Protein AF-A0A5E4ASU3-F1 (afdb_monomer_lite)

pLDDT: mean 74.45, std 8.57, range [43.94, 87.81]

InterPro domains:
  IPR029063 S-adenosyl-L-methionine-dependent methyltransferase superfamily [SSF53335] (11-107)
  IPR052356 Thiol S-methyltransferase [PTHR45036] (36-113)

Structure (mmCIF, N/CA/C/O backbone):
data_AF-A0A5E4ASU3-F1
#
_entry.id   AF-A0A5E4ASU3-F1
#
loop_
_atom_site.group_PDB
_atom_site.id
_atom_site.type_symbol
_atom_site.label_atom_id
_atom_site.label_alt_id
_atom_site.label_comp_id
_atom_site.label_asym_id
_atom_site.label_entity_id
_atom_site.label_seq_id
_atom_site.pdbx_PDB_ins_code
_atom_site.Cartn_x
_atom_site.Cartn_y
_atom_site.Cartn_z
_atom_site.occupancy
_atom_site.B_iso_or_equiv
_atom_site.auth_seq_id
_atom_site.auth_comp_id
_atom_site.auth_asym_id
_atom_site.auth_atom_id
_atom_site.pdbx_PDB_model_num
ATOM 1 N N . MET A 1 1 ? -25.908 -5.576 3.901 1.00 56.88 1 MET A N 1
ATOM 2 C CA . MET A 1 1 ? -24.950 -4.463 3.735 1.00 56.88 1 MET A CA 1
ATOM 3 C C . MET A 1 1 ? -25.661 -3.350 2.990 1.00 56.88 1 MET A C 1
ATOM 5 O O . MET A 1 1 ? -26.462 -3.669 2.121 1.00 56.88 1 MET A O 1
ATOM 9 N N . ALA A 1 2 ? -25.455 -2.089 3.368 1.00 55.22 2 ALA A N 1
ATOM 10 C CA . ALA A 1 2 ? -26.057 -0.971 2.645 1.00 55.22 2 ALA A CA 1
ATOM 11 C C . ALA A 1 2 ? -25.406 -0.844 1.260 1.00 55.22 2 ALA A C 1
ATOM 13 O O . ALA A 1 2 ? -24.187 -0.962 1.140 1.00 55.22 2 ALA A O 1
ATOM 14 N N . GLU A 1 3 ? -26.218 -0.638 0.229 1.00 61.66 3 GLU A N 1
ATOM 15 C CA . GLU A 1 3 ? -25.761 -0.468 -1.148 1.00 61.66 3 GLU A CA 1
ATOM 16 C C . GLU A 1 3 ? -24.893 0.799 -1.249 1.00 61.66 3 GLU A C 1
ATOM 18 O O . GLU A 1 3 ? -25.365 1.915 -1.024 1.00 61.66 3 GLU A O 1
ATOM 23 N N . ASN A 1 4 ? -23.594 0.630 -1.518 1.00 64.81 4 ASN A N 1
ATOM 24 C CA . ASN A 1 4 ? -22.655 1.738 -1.658 1.00 64.81 4 ASN A CA 1
ATOM 25 C C . ASN A 1 4 ? -22.500 2.081 -3.143 1.00 64.81 4 ASN A C 1
ATOM 27 O O . ASN A 1 4 ? -22.013 1.271 -3.923 1.00 64.81 4 ASN A O 1
ATOM 31 N N . ARG A 1 5 ? -22.874 3.303 -3.532 1.00 79.12 5 ARG A N 1
ATOM 32 C CA . ARG A 1 5 ? -22.823 3.761 -4.933 1.00 79.12 5 ARG A CA 1
ATOM 33 C C . ARG A 1 5 ? -21.410 3.848 -5.522 1.00 79.12 5 ARG A C 1
ATOM 35 O O . ARG A 1 5 ? -21.279 3.987 -6.732 1.00 79.12 5 ARG A O 1
ATOM 42 N N . HIS A 1 6 ? -20.374 3.797 -4.688 1.00 70.81 6 HIS A N 1
ATOM 43 C CA . HIS A 1 6 ? -18.976 3.928 -5.097 1.00 70.81 6 HIS A CA 1
ATOM 44 C C . HIS A 1 6 ? -18.220 2.596 -5.125 1.00 70.81 6 HIS A C 1
ATOM 46 O O . HIS A 1 6 ? -17.089 2.567 -5.599 1.00 70.81 6 HIS A O 1
ATOM 52 N N . LEU A 1 7 ? -18.815 1.505 -4.629 1.00 69.69 7 LEU A N 1
ATOM 53 C CA . LEU A 1 7 ? -18.163 0.199 -4.550 1.00 69.69 7 LEU A CA 1
ATOM 54 C C . LEU A 1 7 ? -19.085 -0.876 -5.122 1.00 69.69 7 LEU A C 1
ATOM 56 O O . LEU A 1 7 ? -20.124 -1.188 -4.542 1.00 69.69 7 LEU A O 1
ATOM 60 N N . GLN A 1 8 ? -18.680 -1.444 -6.257 1.00 76.38 8 GLN A N 1
ATOM 61 C CA . GLN A 1 8 ? -19.296 -2.641 -6.817 1.00 76.38 8 GLN A CA 1
ATOM 62 C C . GLN A 1 8 ? -18.478 -3.856 -6.395 1.00 76.38 8 GLN A C 1
ATOM 64 O O . GLN A 1 8 ? -17.255 -3.856 -6.501 1.00 76.38 8 GLN A O 1
ATOM 69 N N . TYR A 1 9 ? -19.164 -4.878 -5.898 1.00 74.69 9 TYR A N 1
ATOM 70 C CA . TYR A 1 9 ? -18.543 -6.105 -5.425 1.00 74.69 9 TYR A CA 1
ATOM 71 C C . TYR A 1 9 ? -18.956 -7.249 -6.345 1.00 74.69 9 TYR A C 1
ATOM 73 O O . TYR A 1 9 ? -20.150 -7.471 -6.538 1.00 74.69 9 TYR A O 1
ATOM 81 N N . GLU A 1 10 ? -17.986 -7.984 -6.885 1.00 78.81 10 GLU A N 1
ATOM 82 C CA . GLU A 1 10 ? -18.264 -9.155 -7.727 1.00 78.81 10 GLU A CA 1
ATOM 83 C C . GLU A 1 10 ? -18.517 -10.416 -6.894 1.00 78.81 10 GLU A C 1
ATOM 85 O O . GLU A 1 10 ? -19.408 -11.208 -7.198 1.00 78.81 10 GLU A O 1
ATOM 90 N N . ARG A 1 11 ? -17.744 -10.608 -5.818 1.00 77.88 11 ARG A N 1
ATOM 91 C CA . ARG A 1 11 ? -17.824 -11.790 -4.955 1.00 77.88 11 ARG A CA 1
ATOM 92 C C . ARG A 1 11 ? -17.425 -11.440 -3.527 1.00 77.88 11 ARG A C 1
ATOM 94 O O . ARG A 1 11 ? -16.433 -10.752 -3.312 1.00 77.88 11 ARG A O 1
ATOM 101 N N . PHE A 1 12 ? -18.170 -11.963 -2.557 1.00 79.19 12 PHE A N 1
ATOM 102 C CA . PHE A 1 12 ? -17.821 -11.888 -1.139 1.00 79.19 12 PHE A CA 1
ATOM 103 C C . PHE A 1 12 ? -17.352 -13.250 -0.639 1.00 79.19 12 PHE A C 1
ATOM 105 O O . PHE A 1 12 ? -1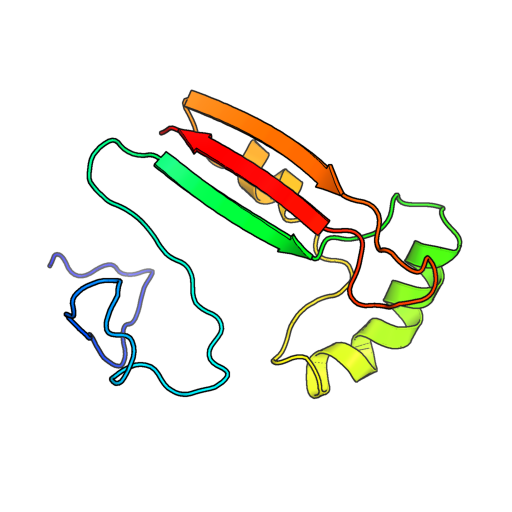7.967 -14.272 -0.943 1.00 79.19 12 PHE A O 1
ATOM 112 N N . VAL A 1 13 ? -16.282 -13.248 0.151 1.00 77.06 13 VAL A N 1
ATOM 113 C CA . VAL A 1 13 ? -15.744 -14.426 0.834 1.00 77.06 13 VAL A CA 1
ATOM 114 C C . VAL A 1 13 ? -15.703 -14.115 2.326 1.00 77.06 13 VAL A C 1
ATOM 116 O O . VAL A 1 13 ? -15.293 -13.027 2.722 1.00 77.06 13 VAL A O 1
ATOM 119 N N . VAL A 1 14 ? -16.151 -15.059 3.152 1.00 80.19 14 VAL A N 1
ATOM 120 C CA . VAL A 1 14 ? -16.068 -14.970 4.614 1.00 80.19 14 VAL A CA 1
ATOM 121 C C . VAL A 1 14 ? -15.314 -16.202 5.094 1.00 80.19 14 VAL A C 1
ATOM 123 O O . VAL A 1 14 ? -15.804 -17.321 4.953 1.00 80.19 14 VAL A O 1
ATOM 126 N N . ALA A 1 15 ? -14.113 -15.995 5.624 1.00 77.56 15 ALA A N 1
ATOM 127 C CA . ALA A 1 15 ? -13.245 -17.048 6.133 1.00 77.56 15 ALA A CA 1
ATOM 128 C C . ALA A 1 15 ? -12.422 -16.523 7.325 1.00 77.56 15 ALA A C 1
ATOM 130 O O . ALA A 1 15 ? -12.242 -15.307 7.445 1.00 77.56 15 ALA A O 1
ATOM 131 N N . PRO A 1 16 ? -11.933 -17.406 8.215 1.00 73.81 16 PRO A N 1
ATOM 132 C CA . PRO A 1 16 ? -10.894 -17.050 9.177 1.00 73.81 16 PRO A CA 1
ATOM 133 C C . PRO A 1 16 ? -9.690 -16.424 8.462 1.00 73.81 16 PRO A C 1
ATOM 135 O O . PRO A 1 16 ? -9.300 -16.899 7.400 1.00 73.81 16 PRO A O 1
ATOM 138 N N . GLY A 1 17 ? -9.076 -15.389 9.044 1.00 69.12 17 GLY A N 1
ATOM 139 C CA . GLY A 1 17 ? -7.926 -14.709 8.423 1.00 69.12 17 GLY A CA 1
ATOM 140 C C . GLY A 1 17 ? -6.705 -15.616 8.213 1.00 69.12 17 GLY A C 1
ATOM 141 O O . GLY A 1 17 ? -5.868 -15.342 7.362 1.00 69.12 17 GLY A O 1
ATOM 142 N N . GLU A 1 18 ? -6.622 -16.718 8.957 1.00 71.12 18 GLU A N 1
ATOM 143 C CA . GLU A 1 18 ? -5.609 -17.768 8.803 1.00 71.12 18 GLU A CA 1
ATOM 144 C C . GLU A 1 18 ? -5.906 -18.784 7.681 1.00 71.12 18 GLU A C 1
ATOM 146 O O . GLU A 1 18 ? -5.014 -19.544 7.307 1.00 71.12 18 GLU A O 1
ATOM 151 N N . ASP A 1 19 ? -7.126 -18.807 7.127 1.00 74.38 19 ASP A N 1
ATOM 152 C CA . ASP A 1 19 ? -7.539 -19.732 6.063 1.00 74.38 19 ASP A CA 1
ATOM 153 C C . ASP A 1 19 ? -7.917 -18.977 4.781 1.00 74.38 19 ASP A C 1
ATOM 155 O O . ASP A 1 19 ? -9.079 -18.663 4.513 1.00 74.38 19 ASP A O 1
ATOM 159 N N . MET A 1 20 ? -6.899 -18.705 3.962 1.00 76.19 20 MET A N 1
ATOM 160 C CA . MET A 1 20 ? -7.031 -17.948 2.713 1.00 76.19 20 MET A CA 1
ATOM 161 C C . MET A 1 20 ? -7.271 -18.820 1.472 1.00 76.19 20 MET A C 1
ATOM 163 O O . MET A 1 20 ? -7.209 -18.321 0.359 1.00 76.19 20 MET A O 1
ATOM 167 N N . LYS A 1 21 ? -7.617 -20.108 1.613 1.00 82.38 21 LYS A N 1
ATOM 168 C CA . LY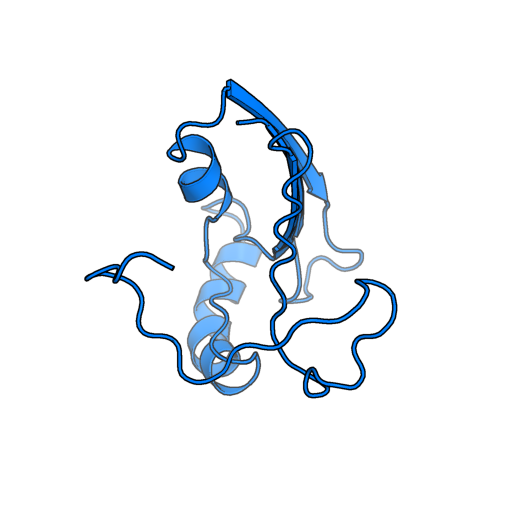S A 1 21 ? -7.806 -21.029 0.464 1.00 82.38 21 LYS A CA 1
ATOM 169 C C . LYS A 1 21 ? -8.884 -20.604 -0.540 1.00 82.38 21 LYS A C 1
ATOM 171 O O . LYS A 1 21 ? -8.926 -21.109 -1.657 1.00 82.38 21 LYS A O 1
ATOM 176 N N . GLN A 1 22 ? -9.812 -19.747 -0.118 1.00 75.12 22 GLN A N 1
ATOM 177 C CA . GLN A 1 22 ? -10.889 -19.221 -0.964 1.00 75.12 22 GLN A CA 1
ATOM 178 C C . GLN A 1 22 ? -10.466 -17.974 -1.766 1.00 75.12 22 GLN A C 1
ATOM 180 O O . GLN A 1 22 ? -11.192 -17.536 -2.669 1.00 75.12 22 GLN A O 1
ATOM 185 N N . VAL A 1 23 ? -9.301 -17.416 -1.434 1.00 78.31 23 VAL A N 1
ATOM 186 C CA . VAL A 1 23 ? -8.623 -16.329 -2.137 1.00 78.31 23 VAL A CA 1
ATOM 187 C C . VAL A 1 23 ? -7.652 -16.958 -3.144 1.00 78.31 23 VAL A C 1
ATOM 189 O O . VAL A 1 23 ? -7.060 -17.999 -2.872 1.00 78.31 23 VAL A O 1
ATOM 192 N N . ALA A 1 24 ? -7.572 -16.400 -4.352 1.00 75.38 24 ALA A N 1
ATOM 193 C CA . ALA A 1 24 ? -6.739 -16.965 -5.411 1.00 75.38 24 ALA A CA 1
ATOM 194 C C . ALA A 1 24 ? -5.258 -16.657 -5.162 1.00 75.38 24 ALA A C 1
ATOM 196 O O . ALA A 1 24 ? -4.918 -15.537 -4.790 1.00 75.38 24 ALA A O 1
ATOM 197 N N . ASP A 1 25 ? -4.377 -17.620 -5.437 1.00 72.25 25 ASP A N 1
ATOM 198 C CA . ASP A 1 25 ? -2.935 -17.386 -5.372 1.00 72.25 25 ASP A CA 1
ATOM 199 C C . ASP A 1 25 ? -2.536 -16.241 -6.323 1.00 72.25 25 ASP A C 1
ATOM 201 O O . ASP A 1 25 ? -2.868 -16.261 -7.511 1.00 72.25 25 ASP A O 1
ATOM 205 N N . GLY A 1 26 ? -1.818 -15.243 -5.797 1.00 61.25 26 GLY A N 1
ATOM 206 C CA . GLY A 1 26 ? -1.380 -14.064 -6.553 1.00 61.25 26 GLY A CA 1
ATOM 207 C C . GLY A 1 26 ? -2.345 -12.874 -6.543 1.00 61.25 26 GLY A C 1
ATOM 208 O O . GLY A 1 26 ? -2.096 -11.921 -7.277 1.00 61.25 26 GLY A O 1
ATOM 209 N N . SER A 1 27 ? -3.412 -12.890 -5.734 1.00 71.12 27 SER A N 1
ATOM 210 C CA . SER A 1 27 ? -4.233 -11.697 -5.496 1.00 71.12 27 SER A CA 1
ATOM 211 C C . SER A 1 27 ? -3.494 -10.630 -4.683 1.00 71.12 27 SER A C 1
ATOM 213 O O . SER A 1 27 ? -2.625 -10.915 -3.858 1.00 71.12 27 SER A O 1
ATOM 215 N N . MET A 1 28 ? -3.872 -9.371 -4.909 1.00 57.56 28 MET A N 1
ATOM 216 C CA . MET A 1 28 ? -3.457 -8.240 -4.084 1.00 57.56 28 MET A CA 1
ATOM 217 C C . MET A 1 28 ? -4.452 -8.089 -2.928 1.00 57.56 28 MET A C 1
ATOM 219 O O . MET A 1 28 ? -5.588 -7.651 -3.123 1.00 57.56 28 MET A O 1
ATOM 223 N N . ASP A 1 29 ? -4.034 -8.491 -1.728 1.00 62.00 29 ASP A N 1
ATOM 224 C CA . ASP A 1 29 ? -4.903 -8.533 -0.554 1.00 62.00 29 ASP A CA 1
ATOM 225 C C . ASP A 1 29 ? -4.716 -7.293 0.329 1.00 62.00 29 ASP A C 1
ATOM 227 O O . ASP A 1 29 ? -3.608 -6.952 0.745 1.00 62.00 29 ASP A O 1
ATOM 231 N N . VAL A 1 30 ? -5.826 -6.634 0.672 1.00 59.25 30 VAL A N 1
ATOM 232 C CA . VAL A 1 30 ? -5.870 -5.593 1.708 1.00 59.25 30 VAL A CA 1
ATOM 233 C C . VAL A 1 30 ? -6.652 -6.135 2.895 1.00 59.25 30 VAL A C 1
ATOM 235 O O . VAL A 1 30 ? -7.869 -6.315 2.835 1.00 59.25 30 VAL A O 1
ATOM 238 N N . VAL A 1 31 ? -5.949 -6.385 3.999 1.00 61.50 31 VAL A N 1
ATOM 239 C CA . VAL A 1 31 ? -6.562 -6.834 5.251 1.00 61.50 31 VAL A CA 1
ATOM 240 C C . VAL A 1 31 ? -7.059 -5.615 6.029 1.00 61.50 31 VAL A C 1
ATOM 242 O O . VAL A 1 31 ? -6.272 -4.842 6.573 1.00 61.50 31 VAL A O 1
ATOM 245 N N . VAL A 1 32 ? -8.381 -5.447 6.109 1.00 55.28 32 VAL A N 1
ATOM 246 C CA . VAL A 1 32 ? -9.020 -4.457 6.990 1.00 55.28 32 VAL A CA 1
ATOM 247 C C . VAL A 1 32 ? -9.547 -5.173 8.230 1.00 55.28 32 VAL A C 1
ATOM 249 O O . VAL A 1 32 ? -10.598 -5.810 8.196 1.00 55.28 32 VAL A O 1
ATOM 252 N N . CYS A 1 33 ? -8.828 -5.066 9.347 1.00 55.38 33 CYS A N 1
ATOM 253 C CA . CYS A 1 33 ? -9.273 -5.612 10.626 1.00 55.38 33 CYS A CA 1
ATOM 254 C C . CYS A 1 33 ? -10.276 -4.662 11.299 1.00 55.38 33 CYS A C 1
ATOM 256 O O . CYS A 1 33 ? -9.911 -3.586 11.770 1.00 55.38 33 CYS A O 1
ATOM 258 N N . THR A 1 34 ? -11.543 -5.064 11.417 1.00 55.56 34 THR A N 1
ATOM 259 C CA . THR A 1 34 ? -12.545 -4.313 12.192 1.00 55.56 34 THR A CA 1
ATOM 260 C C . THR A 1 34 ? -12.771 -4.929 13.570 1.00 55.56 34 THR A C 1
ATOM 262 O O . THR A 1 34 ? -13.799 -5.547 13.818 1.00 55.56 34 THR A O 1
ATOM 265 N N . LEU A 1 35 ? -11.814 -4.710 14.473 1.00 43.94 35 LEU A N 1
ATOM 266 C CA . LEU A 1 35 ? -12.010 -4.633 15.926 1.00 43.94 35 LEU A CA 1
ATOM 267 C C . LEU A 1 35 ? -10.985 -3.607 16.445 1.00 43.94 35 LEU A C 1
ATOM 269 O O . LEU A 1 35 ? -9.832 -3.947 16.682 1.00 43.94 35 LEU A O 1
ATOM 273 N N . GLY A 1 36 ? -11.382 -2.331 16.532 1.00 64.19 36 GLY A N 1
ATOM 274 C CA . GLY A 1 36 ? -10.524 -1.243 17.041 1.00 64.19 36 GLY A CA 1
ATOM 275 C C . GLY A 1 36 ? -9.957 -0.254 16.011 1.00 64.19 36 GLY A C 1
ATOM 276 O O . GLY A 1 36 ? -9.194 0.619 16.400 1.00 64.19 36 GLY A O 1
ATOM 277 N N . GLY A 1 37 ? -10.324 -0.346 14.724 1.00 71.31 37 GLY A N 1
ATOM 278 C CA . GLY A 1 37 ? -10.037 0.715 13.742 1.00 71.31 37 GLY A CA 1
ATOM 279 C C . GLY A 1 37 ? -8.566 0.865 13.336 1.00 71.31 37 GLY A C 1
ATOM 280 O O . GLY A 1 37 ? -8.173 1.944 12.902 1.00 71.31 37 GLY A O 1
ATOM 281 N N . VAL A 1 38 ? -7.758 -0.192 13.468 1.00 75.62 38 VAL A N 1
ATOM 282 C CA . VAL A 1 38 ? -6.330 -0.175 13.116 1.00 75.62 38 VAL A CA 1
ATOM 283 C C . VAL A 1 38 ? -6.101 -0.826 11.752 1.00 75.62 38 VAL A C 1
ATOM 285 O O . VAL A 1 38 ? -6.446 -1.987 11.536 1.00 75.62 38 VAL A O 1
ATOM 288 N N . LEU A 1 39 ? -5.478 -0.080 10.848 1.00 78.38 39 LEU A N 1
ATOM 289 C CA . LEU A 1 39 ? -4.974 -0.525 9.556 1.00 78.38 39 LEU A CA 1
ATOM 290 C C . LEU A 1 39 ? -3.465 -0.755 9.664 1.00 78.38 39 LEU A C 1
ATOM 292 O O . LEU A 1 39 ? -2.732 0.178 9.971 1.00 78.38 39 LEU A O 1
ATOM 296 N N . PHE A 1 40 ? -2.993 -1.964 9.370 1.00 80.06 40 PHE A N 1
ATOM 297 C CA . PHE A 1 40 ? -1.569 -2.235 9.159 1.00 80.06 40 PHE A CA 1
ATOM 298 C C . PHE A 1 40 ? -1.291 -2.284 7.661 1.00 80.06 40 PHE A C 1
ATOM 300 O O . PHE A 1 40 ? -2.064 -2.884 6.916 1.00 80.06 40 PHE A O 1
ATOM 307 N N . PHE A 1 41 ? -0.206 -1.656 7.218 1.00 79.12 41 PHE A N 1
ATOM 308 C CA . PHE A 1 41 ? 0.159 -1.612 5.805 1.00 79.12 41 PHE A CA 1
ATOM 309 C C . PHE A 1 41 ? 1.649 -1.885 5.611 1.00 79.12 41 PHE A C 1
ATOM 311 O O . PHE A 1 41 ? 2.486 -1.472 6.416 1.00 79.12 41 PHE A O 1
ATOM 318 N N . TRP A 1 42 ? 1.967 -2.572 4.517 1.00 81.00 42 TRP A N 1
ATOM 319 C CA . TRP A 1 42 ? 3.313 -2.715 3.983 1.00 81.00 42 TRP A CA 1
ATOM 320 C C . TRP A 1 42 ? 3.220 -2.612 2.466 1.00 81.00 42 TRP A C 1
ATOM 322 O O . TRP A 1 42 ? 2.635 -3.476 1.819 1.00 81.00 42 TRP A O 1
ATOM 332 N N . GLU A 1 43 ? 3.724 -1.521 1.902 1.00 77.25 43 GLU A N 1
ATOM 333 C CA . GLU A 1 43 ? 3.491 -1.198 0.498 1.00 77.25 43 GLU A CA 1
ATOM 334 C C . GLU A 1 43 ? 4.761 -0.695 -0.166 1.00 77.25 43 GLU A C 1
ATOM 336 O O . GLU A 1 43 ? 5.563 0.020 0.438 1.00 77.25 43 GLU A O 1
ATOM 341 N N . HIS A 1 44 ? 4.936 -1.067 -1.427 1.00 80.75 44 HIS A N 1
ATOM 342 C CA . HIS A 1 44 ? 5.937 -0.466 -2.290 1.00 80.75 44 HIS A CA 1
ATOM 343 C C . HIS A 1 44 ? 5.578 0.994 -2.576 1.00 80.75 44 HIS A C 1
ATOM 345 O O . HIS A 1 44 ? 4.426 1.303 -2.874 1.00 80.75 44 HIS A O 1
ATOM 351 N N . VAL A 1 45 ? 6.560 1.893 -2.538 1.00 82.56 45 VAL A N 1
ATOM 352 C CA . VAL A 1 45 ? 6.329 3.307 -2.837 1.00 82.56 45 VAL A CA 1
ATOM 353 C C . VAL A 1 45 ? 7.429 3.914 -3.691 1.00 82.56 45 VAL A C 1
ATOM 355 O O . VAL A 1 45 ? 8.558 3.426 -3.744 1.00 82.56 45 VAL A O 1
ATOM 358 N N . ALA A 1 46 ? 7.120 5.053 -4.305 1.00 83.75 46 ALA A N 1
ATOM 359 C CA . ALA A 1 46 ? 8.084 5.806 -5.085 1.00 83.75 46 ALA A CA 1
ATOM 360 C C . ALA A 1 46 ? 9.328 6.203 -4.269 1.00 83.75 46 ALA A C 1
ATOM 362 O O . ALA A 1 46 ? 9.252 6.664 -3.119 1.00 83.75 46 ALA A O 1
ATOM 363 N N . TYR A 1 47 ? 10.496 6.096 -4.905 1.00 80.38 47 TYR A N 1
ATOM 364 C CA . TYR A 1 47 ? 11.724 6.696 -4.400 1.00 80.38 47 TYR A CA 1
ATOM 365 C C . TYR A 1 47 ? 11.577 8.221 -4.257 1.00 80.38 47 TYR A C 1
ATOM 367 O O . TYR A 1 47 ? 10.765 8.843 -4.948 1.00 80.38 47 TYR A O 1
ATOM 375 N N . PRO A 1 48 ? 12.388 8.866 -3.393 1.00 77.50 48 PRO A N 1
ATOM 376 C CA . PRO A 1 48 ? 12.397 10.319 -3.274 1.00 77.50 48 PRO A CA 1
ATOM 377 C C . PRO A 1 48 ? 12.572 10.994 -4.639 1.00 77.50 48 PRO A C 1
ATOM 379 O O . PRO A 1 48 ? 13.463 10.629 -5.419 1.00 77.50 48 PRO A O 1
ATOM 382 N N . ARG A 1 49 ? 11.727 11.993 -4.913 1.00 75.62 49 ARG A N 1
ATOM 383 C CA . ARG A 1 49 ? 11.772 12.777 -6.152 1.00 75.62 49 ARG A CA 1
ATOM 384 C C . ARG A 1 49 ? 13.156 13.408 -6.319 1.00 75.62 49 ARG A C 1
ATOM 386 O O . ARG A 1 49 ? 13.703 13.966 -5.372 1.00 75.62 49 ARG A O 1
ATOM 393 N N . GLY A 1 50 ? 13.718 13.296 -7.520 1.00 76.62 50 GLY A N 1
ATOM 394 C CA . GLY A 1 50 ? 15.074 13.764 -7.834 1.00 76.62 50 GLY A CA 1
ATOM 395 C C . GLY A 1 50 ? 16.186 12.740 -7.583 1.00 76.62 50 GLY A C 1
ATOM 396 O O . GLY A 1 50 ? 17.336 13.002 -7.928 1.00 76.62 50 GLY A O 1
ATOM 397 N N . SER A 1 51 ? 15.877 11.560 -7.035 1.00 78.94 51 SER A N 1
ATOM 398 C CA . SER A 1 51 ? 16.845 10.461 -6.973 1.00 78.94 51 SER A CA 1
ATOM 399 C C . SER A 1 51 ? 16.994 9.756 -8.327 1.00 78.94 51 SER A C 1
ATOM 401 O O . SER A 1 51 ? 16.043 9.635 -9.100 1.00 78.94 51 SER A O 1
ATOM 403 N N . GLN A 1 52 ? 18.187 9.223 -8.603 1.00 76.94 52 GLN A N 1
ATOM 404 C CA . GLN A 1 52 ? 18.430 8.413 -9.805 1.00 76.94 52 GLN A CA 1
ATOM 405 C C . GLN A 1 52 ? 17.531 7.167 -9.850 1.00 76.94 52 GLN A C 1
ATOM 407 O O . GLN A 1 52 ? 17.118 6.745 -10.924 1.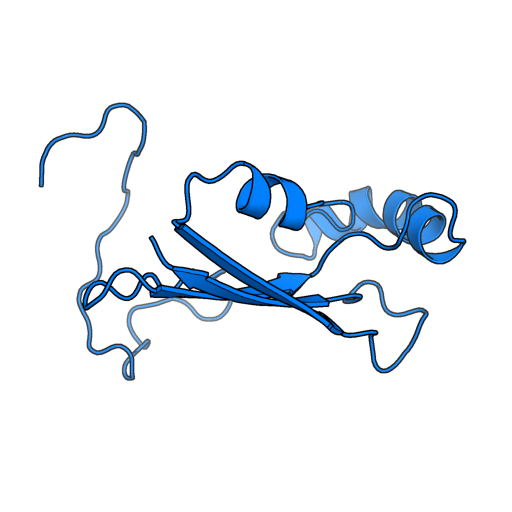00 76.94 52 GLN A O 1
ATOM 412 N N . ALA A 1 53 ? 17.189 6.604 -8.689 1.00 76.38 53 ALA A N 1
ATOM 413 C CA . ALA A 1 53 ? 16.296 5.454 -8.589 1.00 76.38 53 ALA A CA 1
ATOM 414 C C . ALA A 1 53 ? 14.851 5.790 -9.004 1.00 76.38 53 ALA A C 1
ATOM 416 O O . ALA A 1 53 ? 14.216 4.987 -9.682 1.00 76.38 53 ALA A O 1
ATOM 417 N N . PHE A 1 54 ? 14.364 6.999 -8.693 1.00 79.25 54 PHE A N 1
ATOM 418 C CA . PHE A 1 54 ? 13.056 7.471 -9.158 1.00 79.25 54 PHE A CA 1
ATOM 419 C C . PHE A 1 54 ? 12.998 7.596 -10.690 1.00 79.25 54 PHE A C 1
ATOM 421 O O . PHE A 1 54 ? 12.015 7.193 -11.304 1.00 79.25 54 PHE A O 1
ATOM 428 N N . MET A 1 55 ? 14.074 8.070 -11.331 1.00 80.50 55 MET A N 1
ATOM 429 C CA . MET A 1 55 ? 14.152 8.119 -12.801 1.00 80.50 55 MET A CA 1
ATOM 430 C C . MET A 1 55 ? 14.022 6.725 -13.426 1.00 80.50 55 MET A C 1
ATOM 432 O O . MET A 1 55 ? 13.295 6.545 -14.399 1.00 80.50 55 MET A O 1
ATOM 436 N N . TRP A 1 56 ? 14.687 5.722 -12.847 1.00 77.56 56 TRP A N 1
ATOM 437 C CA . TRP A 1 56 ? 14.553 4.340 -13.302 1.00 77.56 56 TRP A CA 1
ATOM 438 C C . TRP A 1 56 ? 13.147 3.784 -13.061 1.00 77.56 56 TRP A C 1
ATOM 440 O O . TRP A 1 56 ? 12.621 3.125 -13.952 1.00 77.56 56 TRP A O 1
ATOM 450 N N . GLN A 1 57 ? 12.496 4.100 -11.932 1.00 80.06 57 GLN A N 1
ATOM 451 C CA . GLN A 1 57 ? 11.087 3.735 -11.719 1.00 80.06 57 GLN A CA 1
ATOM 452 C C . GLN A 1 57 ? 10.193 4.266 -12.845 1.00 80.06 57 GLN A C 1
ATOM 454 O O . GLN A 1 57 ? 9.395 3.501 -13.371 1.00 80.06 57 GLN A O 1
ATOM 459 N N . GLN A 1 58 ? 10.370 5.518 -13.282 1.00 80.38 58 GLN A N 1
ATOM 460 C CA . GLN A 1 58 ? 9.592 6.086 -14.394 1.00 80.38 58 GLN A CA 1
ATOM 461 C C . GLN A 1 58 ? 9.844 5.377 -15.732 1.00 80.38 58 GLN A C 1
ATOM 463 O O . GLN A 1 58 ? 8.918 5.191 -16.516 1.00 80.38 58 GLN A O 1
ATOM 468 N N . VAL A 1 59 ? 11.087 4.968 -15.999 1.00 83.31 59 VAL A N 1
ATOM 469 C CA . VAL A 1 59 ? 11.439 4.226 -17.222 1.00 83.31 59 VAL A CA 1
ATOM 470 C C . VAL A 1 59 ? 10.848 2.815 -17.208 1.00 83.31 59 VAL A C 1
ATOM 472 O O . VAL A 1 59 ? 10.392 2.332 -18.243 1.00 83.31 59 VAL A O 1
ATOM 4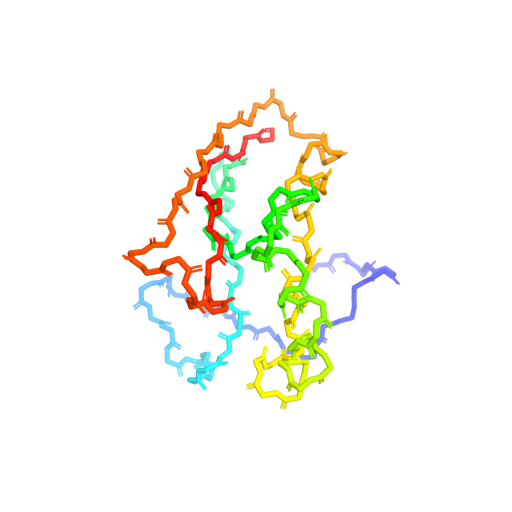75 N N . PHE A 1 60 ? 10.842 2.150 -16.050 1.00 78.44 60 PHE A N 1
ATOM 476 C CA . PHE A 1 60 ? 10.343 0.781 -15.917 1.00 78.44 60 PHE A CA 1
ATOM 477 C C . PHE A 1 60 ? 8.833 0.692 -15.692 1.00 78.44 60 PHE A C 1
ATOM 479 O O . PHE A 1 60 ? 8.259 -0.358 -15.963 1.00 78.44 60 PHE A O 1
ATOM 486 N N . GLU A 1 61 ? 8.178 1.764 -15.248 1.00 77.69 61 GLU A N 1
ATOM 487 C CA . GLU A 1 61 ? 6.748 1.789 -14.925 1.00 77.69 61 GLU A CA 1
ATOM 488 C C . GLU A 1 61 ? 5.825 1.299 -16.053 1.00 77.69 61 GLU A C 1
ATOM 490 O O . GLU A 1 61 ? 4.944 0.491 -15.754 1.00 77.69 61 GLU A O 1
ATOM 495 N N . PRO A 1 62 ? 6.005 1.675 -17.337 1.00 80.56 62 PRO A N 1
ATOM 496 C CA . PRO A 1 62 ? 5.154 1.173 -18.415 1.00 80.56 62 PRO A CA 1
ATOM 497 C C . PRO A 1 62 ? 5.202 -0.350 -18.511 1.00 80.56 62 PRO A C 1
ATOM 499 O O . PRO A 1 62 ? 4.162 -0.997 -18.587 1.00 80.56 62 PRO A O 1
ATOM 502 N N . THR A 1 63 ? 6.399 -0.928 -18.438 1.00 81.56 63 THR A N 1
ATOM 503 C CA . THR A 1 63 ? 6.598 -2.380 -18.456 1.00 81.56 63 THR A CA 1
ATOM 504 C C . THR A 1 63 ? 6.073 -3.016 -17.170 1.00 81.56 63 THR A C 1
ATOM 506 O O . THR A 1 63 ? 5.394 -4.039 -17.213 1.00 81.56 63 THR A O 1
ATOM 509 N N . TRP A 1 64 ? 6.324 -2.386 -16.021 1.00 74.69 64 TRP A N 1
ATOM 510 C CA . TRP A 1 64 ? 5.912 -2.885 -14.713 1.00 74.69 64 TRP A CA 1
ATOM 511 C C . TRP A 1 64 ? 4.398 -2.941 -14.562 1.00 74.69 64 TRP A C 1
ATOM 513 O O . TRP A 1 64 ? 3.875 -3.917 -14.044 1.00 74.69 64 TRP A O 1
ATOM 523 N N . LYS A 1 65 ? 3.672 -1.969 -15.116 1.00 72.38 65 LYS A N 1
ATOM 524 C CA . LYS A 1 65 ? 2.207 -1.959 -15.127 1.00 72.38 65 LYS A CA 1
ATOM 525 C C . LYS A 1 65 ? 1.604 -3.201 -15.798 1.00 72.38 65 LYS A C 1
ATOM 527 O O . LYS A 1 65 ? 0.487 -3.583 -15.473 1.00 72.38 65 LYS A O 1
ATOM 532 N N . HIS A 1 66 ? 2.333 -3.835 -16.717 1.00 75.25 66 HIS A N 1
ATOM 533 C CA . HIS A 1 66 ? 1.865 -5.017 -17.446 1.00 75.25 66 HIS A CA 1
ATOM 534 C C . HIS A 1 66 ? 2.281 -6.338 -16.781 1.00 75.25 66 HIS A C 1
ATOM 536 O O . HIS A 1 66 ? 1.690 -7.370 -17.081 1.00 75.25 66 HIS A O 1
ATOM 542 N N . ILE A 1 67 ? 3.293 -6.322 -15.905 1.00 76.00 67 ILE A N 1
ATOM 543 C CA . ILE A 1 67 ? 3.884 -7.534 -15.306 1.00 76.00 67 ILE A CA 1
ATOM 544 C C . ILE A 1 67 ? 3.617 -7.610 -13.794 1.00 76.00 67 ILE A C 1
ATOM 546 O O . ILE A 1 67 ? 3.472 -8.694 -13.243 1.00 76.00 67 ILE A O 1
ATOM 550 N N . GLY A 1 68 ? 3.527 -6.468 -13.117 1.00 60.94 68 GLY A N 1
ATOM 551 C CA . GLY A 1 68 ? 3.299 -6.332 -11.680 1.00 60.94 68 GLY A CA 1
ATOM 552 C C . GLY A 1 68 ? 1.835 -6.092 -11.325 1.00 60.94 68 GLY A C 1
ATOM 553 O O . GLY A 1 68 ? 1.565 -5.192 -10.539 1.00 60.94 68 GLY A O 1
ATOM 554 N N . ASP A 1 69 ? 0.911 -6.829 -11.944 1.00 61.25 69 ASP A N 1
ATOM 555 C CA . ASP A 1 69 ? -0.531 -6.792 -11.633 1.00 61.25 69 ASP A CA 1
ATOM 556 C C . ASP A 1 69 ? -1.147 -5.372 -11.631 1.00 61.25 69 ASP A C 1
ATOM 558 O O . ASP A 1 69 ? -1.948 -4.995 -10.781 1.00 61.25 69 ASP A O 1
ATOM 562 N N . GLY A 1 70 ? -0.709 -4.511 -12.558 1.00 64.62 70 GLY A N 1
ATOM 563 C CA . GLY A 1 70 ? -1.186 -3.125 -12.634 1.00 64.62 70 GLY A CA 1
ATOM 564 C C . GLY A 1 70 ? -0.623 -2.175 -11.568 1.00 64.62 70 GLY A C 1
ATOM 565 O O . GLY A 1 70 ? -1.064 -1.025 -11.497 1.00 64.62 70 GLY A O 1
ATOM 566 N N . CYS A 1 71 ? 0.356 -2.606 -10.769 1.00 67.81 71 CYS A N 1
ATOM 567 C CA . CYS A 1 71 ? 1.014 -1.780 -9.761 1.00 67.81 71 CYS A CA 1
ATOM 568 C C . CYS A 1 71 ? 1.827 -0.633 -10.391 1.00 67.81 71 CYS A C 1
ATOM 570 O O . CYS A 1 71 ? 2.533 -0.809 -11.388 1.00 67.81 71 CYS A O 1
ATOM 572 N N . TYR A 1 72 ? 1.748 0.548 -9.773 1.00 69.81 72 TYR A N 1
ATOM 573 C CA . TYR A 1 72 ? 2.485 1.744 -10.178 1.00 69.81 72 TYR A CA 1
ATOM 574 C C . TYR A 1 72 ? 3.724 1.915 -9.298 1.00 69.81 72 TYR A C 1
ATOM 576 O O . TYR A 1 72 ? 3.608 2.177 -8.101 1.00 69.81 72 TYR A O 1
ATOM 584 N N . LEU A 1 73 ? 4.912 1.817 -9.898 1.00 69.94 73 LEU A N 1
ATOM 585 C CA . LEU A 1 73 ? 6.190 2.016 -9.200 1.00 69.94 73 LEU A CA 1
ATOM 586 C C . LEU A 1 73 ? 6.339 3.440 -8.651 1.00 69.94 73 LEU A C 1
ATOM 588 O O . LEU A 1 73 ? 7.042 3.670 -7.670 1.00 69.94 73 LEU A O 1
ATOM 592 N N . THR A 1 74 ? 5.680 4.413 -9.280 1.00 73.56 74 THR A N 1
ATOM 593 C CA . THR A 1 74 ? 5.720 5.817 -8.860 1.00 73.56 74 THR A CA 1
ATOM 594 C C . THR A 1 74 ? 4.602 6.194 -7.886 1.00 73.56 74 THR A C 1
ATOM 596 O O . THR A 1 74 ? 4.435 7.378 -7.581 1.00 73.56 74 THR A O 1
ATOM 599 N N . ARG A 1 75 ? 3.846 5.221 -7.352 1.00 80.25 75 ARG A N 1
ATOM 600 C CA . ARG A 1 75 ? 2.763 5.503 -6.407 1.00 80.25 75 ARG A CA 1
ATOM 601 C C . ARG A 1 75 ? 3.304 6.083 -5.102 1.00 80.25 75 ARG A C 1
ATOM 603 O O . ARG A 1 75 ? 4.254 5.581 -4.502 1.00 80.25 75 ARG A O 1
ATOM 610 N N . GLU A 1 76 ? 2.663 7.153 -4.653 1.00 81.94 76 GLU A N 1
ATOM 611 C CA . GLU A 1 76 ? 3.011 7.870 -3.429 1.00 81.94 76 GLU A CA 1
ATOM 612 C C . GLU A 1 76 ? 1.952 7.617 -2.349 1.00 81.94 76 GLU A C 1
ATOM 614 O O . GLU A 1 76 ? 1.388 8.566 -1.808 1.00 81.94 76 GLU A O 1
ATOM 619 N N . THR A 1 77 ? 1.661 6.346 -2.038 1.00 81.00 77 THR A N 1
ATOM 620 C CA . THR A 1 77 ? 0.533 5.966 -1.161 1.00 81.00 77 THR A CA 1
ATOM 621 C C . THR A 1 77 ? 0.608 6.580 0.239 1.00 81.00 77 THR A C 1
ATOM 623 O O . THR A 1 77 ? -0.412 6.763 0.898 1.00 81.00 77 THR A O 1
ATOM 626 N N . TRP A 1 78 ? 1.792 7.024 0.673 1.00 79.19 78 TRP A N 1
ATOM 627 C CA . TRP A 1 78 ? 1.940 7.819 1.894 1.00 79.19 78 TRP A CA 1
ATOM 628 C C . TRP A 1 78 ? 1.071 9.091 1.896 1.00 79.19 78 TRP A C 1
ATOM 630 O O . TRP A 1 78 ? 0.543 9.453 2.940 1.00 79.19 78 TRP A O 1
ATOM 640 N N . LYS A 1 79 ? 0.860 9.737 0.741 1.00 81.50 79 LYS A N 1
ATOM 641 C CA . LYS A 1 79 ? -0.016 10.915 0.625 1.00 81.50 79 LYS A CA 1
ATOM 642 C C . LYS A 1 79 ? -1.482 10.549 0.776 1.00 81.50 79 LYS A C 1
ATOM 644 O O . LYS A 1 79 ? -2.249 11.315 1.347 1.00 81.50 79 LYS A O 1
ATOM 649 N N . ASP A 1 80 ? -1.876 9.394 0.249 1.00 82.38 80 ASP A N 1
ATOM 650 C CA . ASP A 1 80 ? -3.244 8.897 0.385 1.00 82.38 80 ASP A CA 1
ATOM 651 C C . ASP A 1 80 ? -3.537 8.572 1.856 1.00 82.38 80 ASP A C 1
ATOM 653 O O . ASP A 1 80 ? -4.608 8.908 2.352 1.00 82.38 80 ASP A O 1
ATOM 657 N N . LEU A 1 81 ? -2.561 8.000 2.572 1.00 80.38 81 LEU A N 1
ATOM 658 C CA . LEU A 1 81 ? -2.646 7.742 4.011 1.00 80.38 81 LEU A CA 1
ATOM 659 C C . LEU A 1 81 ? -2.712 9.036 4.832 1.00 80.38 81 LEU A C 1
ATOM 661 O O . LEU A 1 81 ? -3.538 9.124 5.730 1.00 80.38 81 LEU A O 1
ATOM 665 N N . GLU A 1 82 ? -1.898 10.045 4.515 1.00 79.94 82 GLU A N 1
ATOM 666 C CA . GLU A 1 82 ? -1.928 11.359 5.183 1.00 79.94 82 GLU A CA 1
ATOM 667 C C . GLU A 1 82 ? -3.243 12.120 4.948 1.00 79.94 82 GLU A C 1
ATOM 669 O O . GLU A 1 82 ? -3.727 12.816 5.838 1.00 79.94 82 GLU A O 1
ATOM 674 N N . ASN A 1 83 ? -3.829 11.993 3.754 1.00 80.81 83 ASN A N 1
ATOM 675 C CA . ASN A 1 83 ? -5.121 12.601 3.426 1.00 80.81 83 ASN A CA 1
ATOM 676 C C . ASN A 1 83 ? -6.308 11.796 3.962 1.00 80.81 83 ASN A C 1
ATOM 678 O O . ASN A 1 83 ? -7.413 12.329 4.102 1.00 80.81 83 ASN A O 1
ATOM 682 N N . ALA A 1 84 ? -6.110 10.509 4.238 1.00 73.56 84 ALA A N 1
ATOM 683 C CA . ALA A 1 84 ? -7.106 9.713 4.914 1.00 73.56 84 ALA A CA 1
ATOM 684 C C . ALA A 1 84 ? -7.236 10.229 6.351 1.00 73.56 84 ALA A C 1
ATOM 686 O O . ALA A 1 84 ? -6.252 10.423 7.056 1.00 73.56 84 ALA A O 1
ATOM 687 N N . GLN A 1 85 ? -8.473 10.487 6.776 1.00 79.44 85 GLN A N 1
ATOM 688 C CA . GLN A 1 85 ? -8.811 11.065 8.081 1.00 79.44 85 GLN A CA 1
ATOM 689 C C . GLN A 1 85 ? -8.591 10.060 9.231 1.00 79.44 85 GLN A C 1
ATOM 691 O O . GLN A 1 85 ? -9.522 9.732 9.966 1.00 79.44 85 GLN A O 1
ATOM 696 N N . PHE A 1 86 ? -7.382 9.514 9.343 1.00 82.06 86 PHE A N 1
ATOM 697 C CA . PHE A 1 86 ? -6.928 8.714 10.468 1.00 82.06 86 PHE A CA 1
ATOM 698 C C . PHE A 1 86 ? -6.569 9.631 11.638 1.00 82.06 86 PHE A C 1
ATOM 700 O O . PHE A 1 86 ? -6.039 10.726 11.452 1.00 82.06 86 PHE A O 1
ATOM 707 N N . SER A 1 87 ? -6.855 9.170 12.850 1.00 83.00 87 SER A N 1
ATOM 708 C CA . SER A 1 87 ? -6.529 9.875 14.088 1.00 83.00 87 SER A CA 1
ATOM 709 C C . SER A 1 87 ? -5.036 9.791 14.424 1.00 83.00 87 SER A C 1
ATOM 711 O O . SER A 1 87 ? -4.480 10.718 15.006 1.00 83.00 87 SER A O 1
ATOM 713 N N . GLU A 1 88 ? -4.371 8.695 14.044 1.00 83.81 88 GLU A N 1
ATOM 714 C CA . GLU A 1 88 ? -2.936 8.495 14.263 1.00 83.81 88 GLU A CA 1
ATOM 715 C C . GLU A 1 88 ? -2.317 7.680 13.122 1.00 83.81 88 GLU A C 1
ATOM 717 O O . GLU A 1 88 ? -2.881 6.670 12.705 1.00 83.81 88 GLU A O 1
ATOM 722 N N . ILE A 1 89 ? -1.138 8.080 12.637 1.00 85.44 89 ILE A N 1
ATOM 723 C CA . ILE A 1 89 ? -0.389 7.350 11.605 1.00 85.44 89 ILE A CA 1
ATOM 724 C C . ILE A 1 89 ? 1.060 7.191 12.065 1.00 85.44 89 ILE A C 1
ATOM 726 O O . ILE A 1 89 ? 1.762 8.173 12.299 1.00 85.44 89 ILE A O 1
ATOM 730 N N . GLN A 1 90 ? 1.521 5.945 12.163 1.00 85.88 90 GLN A N 1
ATOM 731 C CA . GLN A 1 90 ? 2.923 5.597 12.378 1.00 85.88 90 GLN A CA 1
ATOM 732 C C . GLN A 1 90 ? 3.447 4.923 11.113 1.00 85.88 90 GLN A C 1
ATOM 734 O O . GLN A 1 90 ? 2.953 3.864 10.733 1.00 85.88 90 GLN A O 1
ATOM 739 N N . MET A 1 91 ? 4.434 5.534 10.461 1.00 87.81 91 MET A N 1
ATOM 740 C CA . MET A 1 91 ? 4.970 5.071 9.182 1.00 87.81 91 MET A CA 1
ATOM 741 C C . MET A 1 91 ? 6.496 5.112 9.190 1.00 87.81 91 MET A C 1
ATOM 743 O O . MET A 1 91 ? 7.098 6.129 9.530 1.00 87.81 91 MET A O 1
ATOM 747 N N . GLU A 1 92 ? 7.110 4.026 8.735 1.00 85.62 92 GLU A N 1
ATOM 748 C CA . GLU A 1 92 ? 8.549 3.895 8.554 1.00 85.62 92 GLU A CA 1
ATOM 749 C C . GLU A 1 92 ? 8.865 3.553 7.094 1.00 85.62 92 GLU A C 1
ATOM 751 O O . GLU A 1 92 ? 8.224 2.696 6.483 1.00 85.62 92 GLU A O 1
ATOM 756 N N . ARG A 1 93 ? 9.866 4.227 6.514 1.00 83.75 93 ARG A N 1
ATOM 757 C CA . ARG A 1 93 ? 10.380 3.901 5.177 1.00 83.75 93 ARG A CA 1
ATOM 758 C C . ARG A 1 93 ? 11.481 2.863 5.301 1.00 83.75 93 ARG A C 1
ATOM 760 O O . ARG A 1 93 ? 12.539 3.148 5.855 1.00 83.75 93 ARG A O 1
ATOM 767 N N . GLN A 1 94 ? 11.263 1.703 4.701 1.00 80.88 94 GLN A N 1
ATOM 768 C CA . GLN A 1 94 ? 12.261 0.653 4.618 1.00 80.88 94 GLN A CA 1
ATOM 769 C C . GLN A 1 94 ? 12.978 0.702 3.263 1.00 80.88 94 GLN A C 1
ATOM 771 O O . GLN A 1 94 ? 12.340 0.569 2.209 1.00 80.88 94 GLN A O 1
ATOM 776 N N . PRO A 1 95 ? 14.308 0.907 3.252 1.00 73.88 95 PRO A N 1
ATOM 777 C CA . PRO A 1 95 ? 15.076 0.823 2.023 1.00 73.88 95 PRO A CA 1
ATOM 778 C C . PRO A 1 95 ? 15.094 -0.629 1.522 1.00 73.88 95 PRO A C 1
ATOM 780 O O . PRO A 1 95 ? 15.098 -1.560 2.329 1.00 73.88 95 PRO A O 1
ATOM 783 N N . PRO A 1 96 ? 15.134 -0.858 0.200 1.00 71.88 96 PRO A N 1
ATOM 784 C CA . PRO A 1 96 ? 15.263 -2.210 -0.307 1.00 71.88 96 PRO A CA 1
ATOM 785 C C . PRO A 1 96 ? 16.649 -2.778 0.015 1.00 71.88 96 PRO A C 1
ATOM 787 O O . PRO A 1 96 ? 17.632 -2.029 0.022 1.00 71.88 96 PRO A O 1
ATOM 790 N N . PRO A 1 97 ? 16.761 -4.109 0.179 1.00 66.88 97 PRO A N 1
ATOM 791 C CA . PRO A 1 97 ? 18.049 -4.775 0.364 1.00 66.88 97 PRO A CA 1
ATOM 792 C C . PRO A 1 97 ? 19.014 -4.522 -0.808 1.00 66.88 97 PRO A C 1
ATOM 794 O O . PRO A 1 97 ? 20.227 -4.511 -0.617 1.00 66.88 97 PRO A O 1
ATOM 797 N N . PHE A 1 98 ? 18.490 -4.234 -2.008 1.00 69.56 98 PHE A N 1
ATOM 798 C CA . PHE A 1 98 ? 19.270 -3.814 -3.172 1.00 69.56 98 PHE A CA 1
ATOM 799 C C . PHE A 1 98 ? 18.674 -2.556 -3.814 1.00 69.56 98 PHE A C 1
ATOM 801 O O . PHE A 1 98 ? 17.529 -2.556 -4.258 1.00 69.56 98 PHE A O 1
ATOM 808 N N . LYS A 1 99 ? 19.482 -1.493 -3.928 1.00 61.78 99 LYS A N 1
ATOM 809 C CA . LYS A 1 99 ? 19.068 -0.161 -4.427 1.00 61.78 99 LYS A CA 1
ATOM 810 C C . LYS A 1 99 ? 18.560 -0.127 -5.877 1.00 61.78 99 LYS A C 1
ATOM 812 O O . LYS A 1 99 ? 17.945 0.854 -6.270 1.00 61.78 99 LYS A O 1
ATOM 817 N N . TRP A 1 100 ? 18.856 -1.148 -6.678 1.00 61.78 100 TRP A N 1
ATOM 818 C CA . TRP A 1 100 ? 18.470 -1.218 -8.093 1.00 61.78 100 TRP A CA 1
ATOM 819 C C . TRP A 1 100 ? 17.207 -2.049 -8.332 1.00 61.78 100 TRP A C 1
ATOM 821 O O . TRP A 1 100 ? 16.708 -2.080 -9.454 1.00 61.78 100 TRP A O 1
ATOM 831 N N . LEU A 1 101 ? 16.695 -2.734 -7.303 1.00 65.94 101 LEU A N 1
ATOM 832 C CA . LEU A 1 101 ? 15.485 -3.523 -7.457 1.00 65.94 101 LEU A CA 1
ATOM 833 C C . LEU A 1 101 ? 14.267 -2.590 -7.550 1.00 65.94 101 LEU A C 1
ATOM 835 O O . LEU A 1 101 ? 14.070 -1.766 -6.652 1.00 65.94 101 LEU A O 1
ATOM 839 N N . PRO A 1 102 ? 13.418 -2.749 -8.582 1.00 62.22 102 PRO A N 1
ATOM 840 C CA . PRO A 1 102 ? 12.207 -1.948 -8.754 1.00 62.22 102 PRO A CA 1
ATOM 841 C C . PRO A 1 102 ? 11.169 -2.226 -7.665 1.00 62.22 102 PRO A C 1
ATOM 843 O O . PRO A 1 102 ? 10.240 -1.454 -7.515 1.00 62.22 102 PRO A O 1
ATOM 846 N N . VAL A 1 103 ? 11.335 -3.292 -6.877 1.00 64.88 103 VAL A N 1
ATOM 847 C CA . VAL A 1 103 ? 10.426 -3.662 -5.787 1.00 64.88 103 VAL A CA 1
ATOM 848 C C . VAL A 1 103 ? 10.606 -2.838 -4.512 1.00 64.88 103 VAL A C 1
ATOM 850 O O . VAL A 1 103 ? 9.841 -3.036 -3.589 1.00 64.88 103 VAL A O 1
ATOM 853 N N . GLY A 1 104 ? 11.531 -1.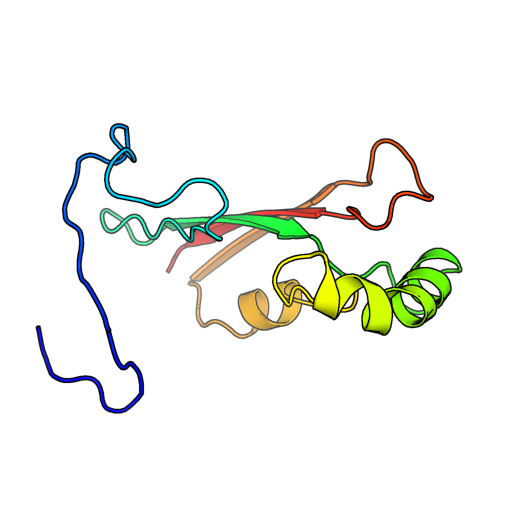879 -4.416 1.00 69.69 104 GLY A N 1
ATOM 854 C CA . GLY A 1 104 ? 11.575 -0.948 -3.271 1.00 69.69 104 GLY A CA 1
ATOM 855 C C . GLY A 1 104 ? 11.726 0.515 -3.681 1.00 69.69 104 GLY A C 1
ATOM 856 O O . GLY A 1 104 ? 11.970 0.769 -4.858 1.00 69.69 104 GLY A O 1
ATOM 857 N N . PRO A 1 105 ? 11.632 1.471 -2.735 1.00 76.12 105 PRO A N 1
ATOM 858 C CA . PRO A 1 105 ? 11.491 1.302 -1.284 1.00 76.12 105 PRO A CA 1
ATOM 859 C C . PRO A 1 105 ? 10.080 0.896 -0.853 1.00 76.12 105 PRO A C 1
ATOM 861 O O . PRO A 1 105 ? 9.131 1.019 -1.617 1.00 76.12 105 PRO A O 1
ATOM 864 N N . HIS A 1 106 ? 9.953 0.428 0.388 1.00 82.38 106 HIS A N 1
ATOM 865 C CA . HIS A 1 106 ? 8.654 0.144 0.994 1.00 82.38 106 HIS A CA 1
ATOM 866 C C . HIS A 1 106 ? 8.351 1.135 2.116 1.00 82.38 106 HIS A C 1
ATOM 868 O O . HIS A 1 106 ? 9.264 1.637 2.774 1.00 82.38 106 HIS A O 1
ATOM 874 N N . ILE A 1 107 ? 7.072 1.390 2.367 1.00 83.88 107 ILE A N 1
ATOM 875 C CA . ILE A 1 107 ? 6.595 1.929 3.641 1.00 83.88 107 ILE A CA 1
ATOM 876 C C . ILE A 1 107 ? 5.944 0.805 4.426 1.00 83.88 107 ILE A C 1
ATOM 878 O O . ILE A 1 107 ? 5.219 -0.008 3.859 1.00 83.88 107 ILE A O 1
ATOM 882 N N . MET A 1 108 ? 6.197 0.761 5.726 1.00 85.19 108 MET A N 1
ATOM 883 C CA . MET A 1 108 ? 5.498 -0.121 6.649 1.00 85.19 108 MET A CA 1
ATOM 884 C C . MET A 1 108 ? 4.979 0.706 7.813 1.00 85.19 108 MET A C 1
ATOM 886 O O . MET A 1 108 ? 5.651 1.632 8.271 1.00 85.19 108 MET A O 1
ATOM 890 N N . GLY A 1 109 ? 3.782 0.396 8.293 1.00 85.06 109 GLY A N 1
ATOM 891 C CA . GLY A 1 109 ? 3.203 1.182 9.363 1.00 85.06 109 GLY A CA 1
ATOM 892 C C . GLY A 1 109 ? 1.846 0.714 9.840 1.00 85.06 109 GLY A C 1
ATOM 893 O O . GLY A 1 109 ? 1.302 -0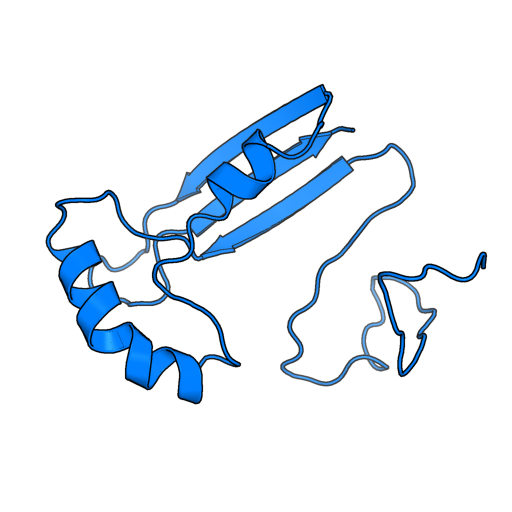.299 9.394 1.00 85.06 109 GLY A O 1
ATOM 894 N N . LYS A 1 110 ? 1.309 1.497 10.772 1.00 85.00 110 LYS A N 1
ATOM 895 C CA . LYS A 1 110 ? -0.059 1.378 11.262 1.00 85.00 110 LYS A CA 1
ATOM 896 C C . LYS A 1 110 ? -0.759 2.730 11.200 1.00 85.00 110 LYS A C 1
ATOM 898 O O . LYS A 1 110 ? -0.159 3.756 11.516 1.00 85.00 110 LYS A O 1
ATOM 903 N N . ALA A 1 111 ? -2.027 2.723 10.830 1.00 81.69 111 ALA A N 1
ATOM 904 C CA . ALA A 1 111 ? -2.916 3.870 10.897 1.00 81.69 111 ALA A CA 1
ATOM 905 C C . ALA A 1 111 ? -4.118 3.514 11.778 1.00 81.69 111 ALA A C 1
ATOM 907 O O . ALA A 1 111 ? -4.678 2.429 11.654 1.00 81.69 111 ALA A O 1
ATOM 908 N N . VAL A 1 112 ? -4.493 4.400 12.693 1.00 80.88 112 VAL A N 1
ATOM 909 C CA . VAL A 1 112 ? -5.626 4.228 13.608 1.00 80.88 112 VAL A CA 1
ATOM 910 C C . VAL A 1 112 ? -6.689 5.251 13.247 1.00 80.88 112 VAL A C 1
ATOM 912 O O . VAL A 1 112 ? -6.379 6.429 13.070 1.00 80.88 112 VAL A O 1
ATOM 915 N N . LYS A 1 113 ? -7.933 4.800 13.112 1.00 72.94 113 LYS A N 1
ATOM 916 C CA . LYS A 1 113 ? -9.084 5.653 12.828 1.00 72.94 113 LYS A CA 1
ATOM 917 C C . LYS A 1 113 ? -9.753 6.134 14.104 1.00 72.94 113 LYS A C 1
ATOM 919 O O . LYS A 1 113 ? -10.105 5.276 14.938 1.00 72.94 113 LYS A O 1
#

Organism: Marmota monax (NCBI:txid9995)

Foldseek 3Di:
DDDDPVDDDPDDDDDDPVDCVVPDPPDDDADDDPDQQKGWDKDAEADPPPDPLNVVLVVCQVVCCVVVVNDRLHHHCVVVLVPPPFPDWDKDWAADPDSNDSRDTMITTMTGD

Radius of gyration: 16.44 Å; chains: 1; bounding box: 45×35×36 Å

Secondary structure (DSSP, 8-state):
----TT---S------TT--TTSPTT--------SSSEEEEEEE-PPPTTSHHHHHHHHHHHHHHHHTTT--TT--HHHHHHHS--SEEEEEEEPPSSTT-TT--EEEEEEE-

Sequence (113 aa):
MAENRHLQYERFVVAPGEDMKQVADGSMDVVVCTLGGVLFFWEHVAYPRGSQAFMWQQVFEPTWKHIGDGCYLTRETWKDLENAQFSEIQMERQPPPFKWLPVGPHIMGKAVK